Protein AF-A0A9E0RRV7-F1 (afdb_monomer_lite)

pLDDT: mean 78.42, std 11.98, range [40.38, 92.12]

Structure (mmCIF, N/CA/C/O backbone):
data_AF-A0A9E0RRV7-F1
#
_entry.id   AF-A0A9E0RRV7-F1
#
loop_
_atom_site.group_PDB
_atom_site.id
_atom_site.type_symbol
_atom_site.label_atom_id
_atom_site.label_alt_id
_atom_site.label_comp_id
_atom_site.label_asym_id
_atom_site.label_entity_id
_atom_site.label_seq_id
_atom_site.pdbx_PDB_ins_code
_atom_site.Cartn_x
_atom_site.Cartn_y
_atom_site.Cartn_z
_atom_site.occupancy
_atom_site.B_iso_or_equiv
_atom_site.auth_seq_id
_atom_site.auth_comp_id
_atom_site.auth_asym_id
_atom_site.auth_atom_id
_atom_site.pdbx_PDB_model_num
ATOM 1 N N . MET A 1 1 ? -12.647 0.733 -2.934 1.00 61.50 1 MET A N 1
ATOM 2 C CA . MET A 1 1 ? -12.612 2.062 -3.589 1.00 61.50 1 MET A CA 1
ATOM 3 C C . MET A 1 1 ? -11.299 2.184 -4.360 1.00 61.50 1 MET A C 1
ATOM 5 O O . MET A 1 1 ? -10.308 1.668 -3.864 1.00 61.50 1 MET A O 1
ATOM 9 N N . TYR A 1 2 ? -11.279 2.798 -5.549 1.00 69.06 2 TYR A N 1
ATOM 10 C CA . TYR A 1 2 ? -10.052 3.071 -6.321 1.00 69.06 2 TYR A CA 1
ATOM 11 C C . TYR A 1 2 ? -9.889 4.586 -6.485 1.00 69.06 2 TYR A C 1
ATOM 13 O O . TYR A 1 2 ? -10.856 5.247 -6.851 1.00 69.06 2 TYR A O 1
ATOM 21 N N . LEU A 1 3 ? -8.700 5.122 -6.190 1.00 58.75 3 LEU A N 1
ATOM 22 C CA . LEU A 1 3 ? -8.463 6.570 -6.068 1.00 58.75 3 LEU A CA 1
ATOM 23 C C . LEU A 1 3 ? -7.622 7.187 -7.201 1.00 58.75 3 LEU A C 1
ATOM 25 O O . LEU A 1 3 ? -7.345 8.379 -7.152 1.00 58.75 3 LEU A O 1
ATOM 29 N N . GLY A 1 4 ? -7.243 6.433 -8.237 1.00 58.72 4 GLY A N 1
ATOM 30 C CA . GLY A 1 4 ? -6.397 6.950 -9.325 1.00 58.72 4 GLY A CA 1
ATOM 31 C C . GLY A 1 4 ? -4.914 7.092 -8.950 1.00 58.72 4 GLY A C 1
ATOM 32 O O . GLY A 1 4 ? -4.503 6.666 -7.872 1.00 58.72 4 GLY A O 1
ATOM 33 N N . VAL A 1 5 ? -4.115 7.636 -9.874 1.00 58.06 5 VAL A N 1
ATOM 34 C CA . VAL A 1 5 ? -2.642 7.733 -9.799 1.00 58.06 5 VAL A CA 1
ATOM 35 C C . VAL A 1 5 ? -2.202 9.199 -9.635 1.00 58.06 5 VAL A C 1
ATOM 37 O O . VAL A 1 5 ? -2.854 10.093 -10.169 1.00 58.06 5 VAL A O 1
ATOM 40 N N . ASP A 1 6 ? -1.091 9.418 -8.924 1.00 60.94 6 ASP A N 1
ATOM 41 C CA . ASP A 1 6 ? -0.307 10.661 -8.764 1.00 60.94 6 ASP A CA 1
ATOM 42 C C . ASP A 1 6 ? -0.977 11.903 -8.130 1.00 60.94 6 ASP A C 1
ATOM 44 O O . ASP A 1 6 ? -0.431 12.451 -7.171 1.00 60.94 6 ASP A O 1
ATOM 48 N N . GLU A 1 7 ? -2.155 12.354 -8.570 1.00 51.19 7 GLU A N 1
ATOM 49 C CA . GLU A 1 7 ? -2.776 13.594 -8.048 1.00 51.19 7 GLU A CA 1
ATOM 50 C C . GLU A 1 7 ? -3.584 13.379 -6.752 1.00 51.19 7 GLU A C 1
ATOM 52 O O . GLU A 1 7 ? -3.857 14.311 -5.993 1.00 51.19 7 GLU A O 1
ATOM 57 N N . SER A 1 8 ? -3.927 12.128 -6.442 1.00 59.41 8 SER A N 1
ATOM 58 C CA . SER A 1 8 ? -4.768 11.744 -5.301 1.00 59.41 8 SER A CA 1
ATOM 59 C C . SER A 1 8 ? -4.019 11.637 -3.971 1.00 59.41 8 SER A C 1
ATOM 61 O O . SER A 1 8 ? -4.662 11.587 -2.923 1.00 59.41 8 SER A O 1
ATOM 63 N N . ALA A 1 9 ? -2.681 11.636 -3.972 1.00 62.78 9 ALA A N 1
ATOM 64 C CA . ALA A 1 9 ? -1.889 11.525 -2.743 1.00 62.78 9 ALA A CA 1
ATOM 65 C C . ALA A 1 9 ? -2.105 12.716 -1.791 1.00 62.78 9 ALA A C 1
ATOM 67 O O . ALA A 1 9 ? -2.110 12.534 -0.575 1.00 62.78 9 ALA A O 1
ATOM 68 N N . LEU A 1 10 ? -2.349 13.916 -2.337 1.00 67.94 10 LEU A N 1
ATOM 69 C CA . LEU A 1 10 ? 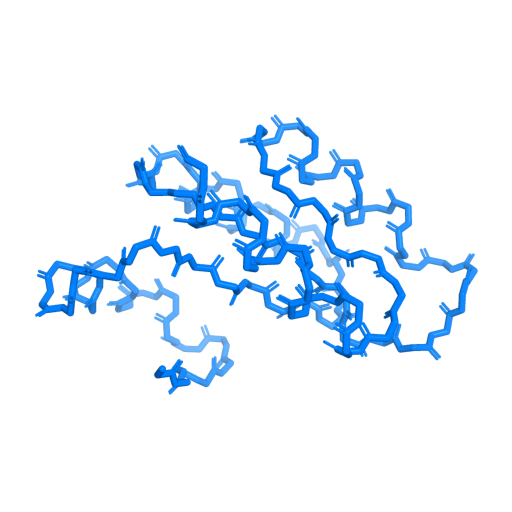-2.676 15.116 -1.554 1.00 67.94 10 LEU A CA 1
ATOM 70 C C . LEU A 1 10 ? -4.031 15.001 -0.841 1.00 67.94 10 LEU A C 1
ATOM 72 O O . LEU A 1 10 ? -4.206 15.549 0.244 1.00 67.94 10 L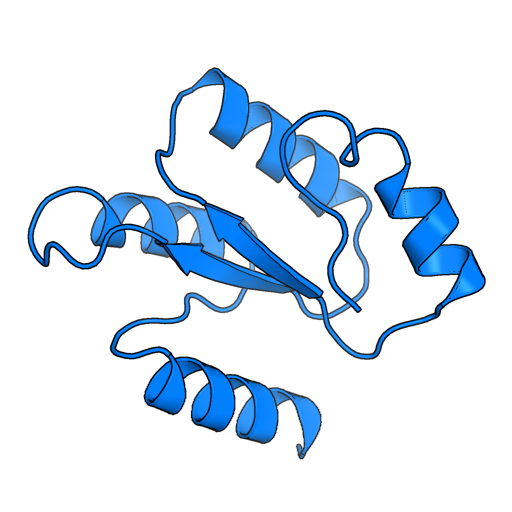EU A O 1
ATOM 76 N N . TYR A 1 11 ? -4.980 14.276 -1.435 1.00 77.19 11 TYR A N 1
ATO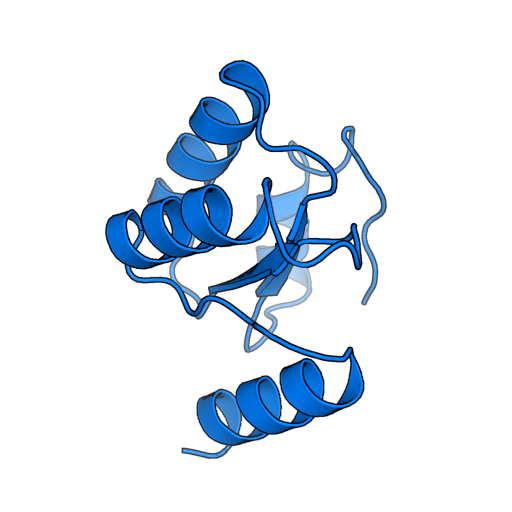M 77 C CA . TYR A 1 11 ? -6.341 14.117 -0.915 1.00 77.19 11 TYR A CA 1
ATOM 78 C C . TYR A 1 11 ? -6.530 12.836 -0.106 1.00 77.19 11 TYR A C 1
ATOM 80 O O . TYR A 1 11 ? -7.555 12.677 0.556 1.00 77.19 11 TYR A O 1
ATOM 88 N N . LEU A 1 12 ? -5.550 11.931 -0.136 1.00 80.94 12 LEU A N 1
ATOM 89 C CA . LEU A 1 12 ? -5.627 10.640 0.530 1.00 80.94 12 LEU A CA 1
ATOM 90 C C . LEU A 1 12 ? -5.992 10.762 2.023 1.00 80.94 12 LEU A C 1
ATOM 92 O O . LEU A 1 12 ? -6.891 10.033 2.428 1.00 80.94 12 LEU A O 1
ATOM 96 N N . PRO A 1 13 ? -5.436 11.694 2.828 1.00 81.69 13 PRO A N 1
ATOM 97 C CA . PRO A 1 13 ? -5.854 11.844 4.225 1.00 81.69 13 PRO A CA 1
ATOM 98 C C . PRO A 1 13 ? -7.350 12.150 4.387 1.00 81.69 13 PRO A C 1
ATOM 100 O O . PRO A 1 13 ? -8.025 11.495 5.175 1.00 81.69 13 PRO A O 1
ATOM 103 N N . ALA A 1 14 ? -7.888 13.079 3.589 1.00 83.94 14 ALA A N 1
ATOM 104 C CA . ALA A 1 14 ? -9.302 13.454 3.642 1.00 83.94 14 ALA A CA 1
ATOM 105 C C . ALA A 1 14 ? -10.220 12.303 3.197 1.00 83.94 14 ALA A C 1
ATOM 107 O O . ALA A 1 14 ? -11.297 12.095 3.753 1.00 83.94 14 ALA A O 1
ATOM 108 N N . VAL A 1 15 ? -9.782 11.518 2.207 1.00 84.00 15 VAL A N 1
ATOM 109 C CA . VAL A 1 15 ? -10.514 10.324 1.770 1.00 84.00 15 VAL A CA 1
ATOM 110 C C . VAL A 1 15 ? -10.511 9.250 2.855 1.00 84.00 15 VAL A C 1
ATOM 112 O O . VAL A 1 15 ? -11.553 8.653 3.118 1.00 84.00 15 VAL A O 1
ATOM 115 N N . LEU A 1 16 ? -9.367 9.003 3.496 1.00 86.62 16 LEU A N 1
ATOM 116 C CA . LEU A 1 16 ? -9.264 8.027 4.581 1.00 86.62 16 LEU A CA 1
ATOM 117 C C . LEU A 1 16 ? -10.129 8.425 5.781 1.00 86.62 16 LEU A C 1
ATOM 119 O O . LEU A 1 16 ? -10.773 7.558 6.362 1.00 86.62 16 LEU A O 1
ATOM 123 N N . GLU A 1 17 ? -10.210 9.718 6.101 1.00 86.81 17 GLU A N 1
ATOM 124 C CA . GLU A 1 17 ? -11.085 10.237 7.157 1.00 86.81 17 GLU A CA 1
ATOM 125 C C . GLU A 1 17 ? -12.574 10.032 6.836 1.00 86.81 17 GLU A C 1
ATOM 127 O O . GLU A 1 17 ? -13.342 9.605 7.699 1.00 86.81 17 GLU A O 1
ATOM 132 N N . GLY A 1 18 ? -12.983 10.297 5.590 1.00 88.31 18 GLY A N 1
ATOM 133 C CA . GLY A 1 18 ? -14.382 10.177 5.172 1.00 88.31 18 GLY A CA 1
ATOM 134 C C . GLY A 1 18 ? -14.854 8.738 4.946 1.00 88.31 18 GLY A C 1
ATOM 135 O O . GLY A 1 18 ? -16.027 8.439 5.157 1.00 88.31 18 GLY A O 1
ATOM 136 N N . VAL A 1 19 ? -13.963 7.849 4.499 1.00 89.75 19 VAL A N 1
ATOM 137 C CA . VAL A 1 19 ? -14.303 6.457 4.150 1.00 89.75 19 VAL A CA 1
ATOM 138 C C . VAL A 1 19 ? -14.017 5.491 5.294 1.00 89.75 19 VAL A C 1
ATOM 140 O O . VAL A 1 19 ? -14.722 4.495 5.416 1.00 89.75 19 VAL A O 1
ATOM 143 N N . GLN A 1 20 ? -12.998 5.777 6.110 1.00 88.56 20 GLN A N 1
ATOM 144 C CA . GLN A 1 20 ? -12.526 4.931 7.211 1.00 88.56 20 GLN A CA 1
ATOM 145 C C . GLN A 1 20 ? -12.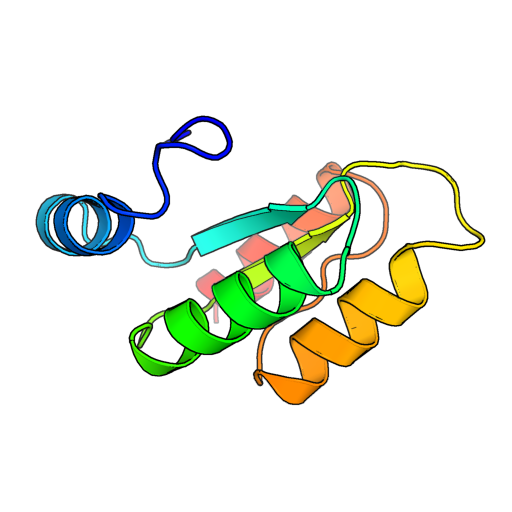288 3.469 6.789 1.00 88.56 20 GLN A C 1
ATOM 147 O O . GLN A 1 20 ? -12.923 2.561 7.321 1.00 88.56 20 GLN A O 1
ATOM 152 N N . PRO A 1 21 ? -11.415 3.210 5.797 1.00 88.50 21 PRO A N 1
ATOM 153 C CA . PRO A 1 21 ? -11.169 1.847 5.346 1.00 88.50 21 PRO A CA 1
ATOM 154 C C . PRO A 1 21 ? -10.358 1.043 6.372 1.00 88.50 21 PRO A C 1
ATOM 156 O O . PRO A 1 21 ? -9.438 1.572 6.995 1.00 88.50 21 PRO A O 1
ATOM 159 N N . ASP A 1 22 ? -10.622 -0.263 6.448 1.00 88.56 22 ASP A N 1
ATOM 160 C CA . ASP A 1 22 ? -9.883 -1.187 7.326 1.00 88.56 22 ASP A CA 1
ATOM 161 C C . ASP A 1 22 ? -8.427 -1.414 6.881 1.00 88.56 22 ASP A C 1
ATOM 163 O O . ASP A 1 22 ? -7.569 -1.766 7.685 1.00 88.56 22 ASP A O 1
ATOM 167 N N . ALA A 1 23 ? -8.135 -1.229 5.590 1.00 88.31 23 ALA A N 1
ATOM 168 C CA . ALA A 1 23 ? -6.787 -1.296 5.036 1.00 88.31 23 ALA A CA 1
ATOM 169 C C . ALA A 1 23 ? -6.653 -0.475 3.752 1.00 88.31 23 ALA A C 1
ATOM 171 O O . ALA A 1 23 ? -7.632 -0.184 3.056 1.00 88.31 23 ALA A O 1
ATOM 172 N N . LEU A 1 24 ? -5.407 -0.157 3.403 1.00 89.19 24 LEU A N 1
ATOM 173 C CA . LEU A 1 24 ? -5.050 0.527 2.166 1.00 89.19 24 LEU A CA 1
ATOM 174 C C . LEU A 1 24 ? -4.136 -0.353 1.316 1.00 89.19 24 LEU A C 1
ATOM 176 O O . LEU A 1 24 ? -3.084 -0.792 1.769 1.00 89.19 24 LEU A O 1
ATOM 180 N N . LEU A 1 25 ? -4.512 -0.553 0.054 1.00 87.94 25 LEU A N 1
ATOM 181 C CA . LEU A 1 25 ? -3.652 -1.170 -0.951 1.00 87.94 25 LEU A CA 1
ATOM 182 C C . LEU A 1 25 ? -3.024 -0.081 -1.823 1.00 87.94 25 LEU A C 1
ATOM 184 O O . LEU A 1 25 ? -3.717 0.574 -2.602 1.00 87.94 25 LEU A O 1
ATOM 188 N N . LEU A 1 26 ? -1.707 0.067 -1.733 1.00 86.25 26 LEU A N 1
ATOM 189 C CA . LEU A 1 26 ? -0.918 0.948 -2.585 1.00 86.25 26 LEU A CA 1
ATOM 190 C C . LEU A 1 26 ? -0.255 0.131 -3.690 1.00 86.25 26 LEU A C 1
ATOM 192 O O . LEU A 1 26 ? 0.503 -0.802 -3.431 1.00 86.25 26 LEU A O 1
ATOM 196 N N . SER A 1 27 ? -0.555 0.485 -4.936 1.00 83.19 27 SER A N 1
ATOM 197 C CA . SER A 1 27 ? 0.049 -0.134 -6.113 1.00 83.19 27 SER A CA 1
ATOM 198 C C . SER A 1 27 ? 1.074 0.817 -6.718 1.00 83.19 27 SER A C 1
ATOM 200 O O . SER A 1 27 ? 0.726 1.924 -7.114 1.00 83.19 27 SER A O 1
ATOM 202 N N . VAL A 1 28 ? 2.330 0.384 -6.776 1.00 79.19 28 VAL A N 1
ATOM 203 C CA . VAL A 1 28 ? 3.455 1.177 -7.279 1.00 79.19 28 VAL A CA 1
ATOM 204 C C . VAL A 1 28 ? 3.972 0.531 -8.554 1.00 79.19 28 VAL A C 1
ATOM 206 O O . VAL A 1 28 ? 4.351 -0.638 -8.550 1.00 79.19 28 VAL A O 1
ATOM 209 N N . ASP A 1 29 ? 3.971 1.275 -9.655 1.00 76.44 29 ASP A N 1
ATOM 210 C CA . ASP A 1 29 ? 4.491 0.776 -10.930 1.00 76.44 29 ASP A CA 1
ATOM 211 C C . ASP A 1 29 ? 6.023 0.793 -10.959 1.00 76.44 29 ASP A C 1
ATOM 213 O O . ASP A 1 29 ? 6.665 -0.227 -11.203 1.00 76.44 29 ASP A O 1
ATOM 217 N N . GLN A 1 30 ? 6.618 1.929 -10.585 1.00 71.38 30 GLN A N 1
ATOM 218 C CA . GLN A 1 30 ? 8.063 2.081 -10.443 1.00 71.38 30 GLN A CA 1
ATOM 219 C C . GLN A 1 30 ? 8.415 2.855 -9.173 1.00 71.38 30 GLN A C 1
ATOM 221 O O . GLN A 1 30 ? 7.830 3.900 -8.871 1.00 71.38 30 GLN A O 1
ATOM 226 N N . LEU A 1 31 ? 9.412 2.355 -8.439 1.00 75.38 31 LEU A N 1
ATOM 227 C CA . LEU A 1 31 ? 9.934 3.018 -7.250 1.00 75.38 31 LEU A CA 1
ATOM 228 C C . LEU A 1 31 ? 11.102 3.939 -7.626 1.00 75.38 31 LEU A C 1
ATOM 230 O O . LEU A 1 31 ? 12.266 3.548 -7.572 1.00 75.38 31 LEU A O 1
ATOM 234 N N . SER A 1 32 ? 10.778 5.168 -8.027 1.00 78.69 32 SER A N 1
ATOM 235 C CA . SER A 1 32 ? 11.760 6.252 -8.140 1.00 78.69 32 SER A CA 1
ATOM 236 C C . SER A 1 32 ? 12.120 6.804 -6.752 1.00 78.69 32 SER A C 1
ATOM 238 O O . SER A 1 32 ? 11.398 6.587 -5.777 1.00 78.69 32 SER A O 1
ATOM 240 N N . SER A 1 33 ? 13.214 7.563 -6.648 1.00 75.75 33 SER A N 1
ATOM 241 C CA . SER A 1 33 ? 13.580 8.253 -5.401 1.00 75.75 33 SER A CA 1
ATOM 242 C C . SER A 1 33 ? 12.515 9.261 -4.948 1.00 75.75 33 SER A C 1
ATOM 244 O O . SER A 1 33 ? 12.252 9.368 -3.752 1.00 75.75 33 SER A O 1
ATOM 246 N N . ALA A 1 34 ? 11.867 9.954 -5.893 1.00 75.00 34 ALA A N 1
ATOM 247 C CA . ALA A 1 34 ? 10.776 10.885 -5.608 1.00 75.00 34 ALA A CA 1
ATOM 248 C C . ALA A 1 34 ? 9.550 10.159 -5.025 1.00 75.00 34 ALA A C 1
ATOM 250 O O . ALA A 1 34 ? 9.045 10.548 -3.972 1.00 75.00 34 ALA A O 1
ATOM 251 N N . ASN A 1 35 ? 9.134 9.051 -5.649 1.00 75.50 35 ASN A N 1
ATOM 252 C CA . ASN A 1 35 ? 7.982 8.268 -5.196 1.00 75.50 35 ASN A CA 1
ATOM 253 C C . ASN A 1 35 ? 8.262 7.600 -3.844 1.00 75.50 35 ASN A C 1
ATOM 255 O O . ASN A 1 35 ? 7.398 7.584 -2.973 1.00 75.50 35 ASN A O 1
ATOM 259 N N . ALA A 1 36 ? 9.481 7.095 -3.628 1.00 78.75 36 ALA A N 1
ATOM 260 C CA . ALA A 1 36 ? 9.879 6.518 -2.346 1.00 78.75 36 ALA A CA 1
ATOM 261 C C . ALA A 1 36 ? 9.792 7.540 -1.201 1.00 78.75 36 ALA A C 1
ATOM 263 O O . ALA A 1 36 ? 9.241 7.224 -0.148 1.00 78.75 36 ALA A O 1
ATOM 264 N N . ALA A 1 37 ? 10.279 8.768 -1.413 1.00 81.50 37 ALA A N 1
ATOM 265 C CA . ALA A 1 37 ? 10.192 9.836 -0.416 1.00 81.50 37 ALA A CA 1
ATOM 266 C C . ALA A 1 37 ? 8.734 10.223 -0.112 1.00 81.50 37 ALA A C 1
ATOM 268 O O . ALA A 1 37 ? 8.365 10.398 1.050 1.00 81.50 37 ALA A O 1
ATOM 269 N N . GLN A 1 38 ? 7.883 10.297 -1.139 1.00 79.25 38 GLN A N 1
ATOM 270 C CA . GLN A 1 38 ? 6.458 10.583 -0.965 1.00 79.25 38 GLN A CA 1
ATOM 271 C C . GLN A 1 38 ? 5.738 9.470 -0.187 1.00 79.25 38 GLN A C 1
ATOM 273 O O . GLN A 1 38 ? 4.980 9.762 0.736 1.00 79.25 38 GLN A O 1
ATOM 278 N N . VAL A 1 39 ? 6.018 8.201 -0.502 1.00 81.25 39 VAL A N 1
ATOM 279 C CA . VAL A 1 39 ? 5.461 7.041 0.213 1.00 81.25 39 VAL A CA 1
ATOM 280 C C . VAL A 1 39 ? 5.910 7.025 1.676 1.00 81.25 39 VAL A C 1
ATOM 282 O O . VAL A 1 39 ? 5.090 6.786 2.558 1.00 81.25 39 VAL A O 1
ATOM 285 N N . GLN A 1 40 ? 7.178 7.340 1.958 1.00 83.88 40 GLN A N 1
ATOM 286 C CA . GLN A 1 40 ? 7.685 7.451 3.331 1.00 83.88 40 GLN A CA 1
ATOM 287 C C . GLN A 1 40 ? 7.011 8.587 4.108 1.00 83.88 40 GLN A C 1
ATOM 289 O O . GLN A 1 40 ? 6.623 8.396 5.260 1.00 83.88 40 GLN A O 1
ATOM 294 N N . SER A 1 41 ? 6.831 9.755 3.483 1.00 83.31 41 SER A N 1
ATOM 295 C CA . SER A 1 41 ? 6.132 10.881 4.113 1.00 83.31 41 SER A CA 1
ATOM 296 C C . SER A 1 41 ? 4.671 10.550 4.411 1.00 83.31 41 SER A C 1
ATOM 298 O O . SER A 1 41 ? 4.158 10.949 5.453 1.00 83.31 41 SER A O 1
ATOM 300 N N . LEU A 1 42 ? 4.004 9.833 3.505 1.00 82.25 42 LEU A N 1
ATOM 301 C CA . LEU A 1 42 ? 2.639 9.366 3.710 1.00 82.25 42 LEU A CA 1
ATOM 302 C C . LEU A 1 42 ? 2.579 8.336 4.842 1.00 82.25 42 LEU A C 1
ATOM 304 O O . LEU A 1 42 ? 1.686 8.390 5.676 1.00 82.25 42 LEU A O 1
ATOM 308 N N . ALA A 1 43 ? 3.543 7.420 4.916 1.00 84.81 43 ALA A N 1
ATOM 309 C CA . ALA A 1 43 ? 3.550 6.381 5.936 1.00 84.81 43 ALA A CA 1
ATOM 310 C C . ALA A 1 43 ? 3.567 6.917 7.365 1.00 84.81 43 ALA A C 1
ATOM 312 O 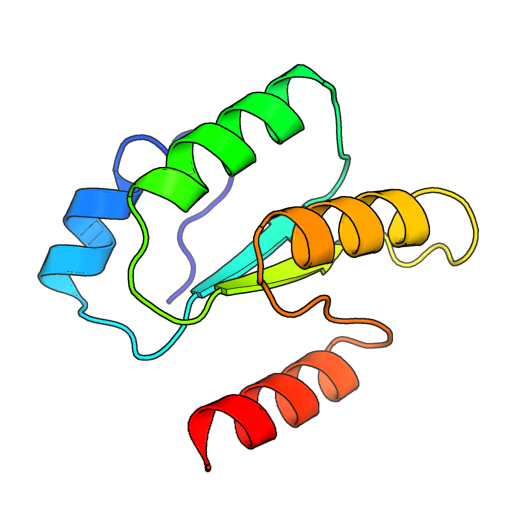O . ALA A 1 43 ? 2.941 6.328 8.240 1.00 84.81 43 ALA A O 1
ATOM 313 N N . ALA A 1 44 ? 4.216 8.060 7.587 1.00 82.31 44 ALA A N 1
ATOM 314 C CA . ALA A 1 44 ? 4.246 8.709 8.891 1.00 82.31 44 ALA A CA 1
ATOM 315 C C . ALA A 1 44 ? 2.866 9.201 9.373 1.00 82.31 44 ALA A C 1
ATOM 317 O O . ALA A 1 44 ? 2.692 9.402 10.574 1.00 82.31 44 ALA A O 1
ATOM 318 N N . SER A 1 45 ? 1.898 9.407 8.472 1.00 82.00 45 SER A N 1
ATOM 319 C CA . SER A 1 45 ? 0.546 9.869 8.815 1.00 82.00 45 SER A CA 1
ATOM 320 C C . SER A 1 45 ? -0.519 8.770 8.786 1.00 82.00 45 SER A C 1
ATOM 322 O O . SER A 1 45 ? -1.662 9.028 9.162 1.00 82.00 45 SER A O 1
ATOM 324 N N . LEU A 1 46 ? -0.170 7.548 8.369 1.00 85.12 46 LEU A N 1
ATOM 325 C CA . LEU A 1 46 ? -1.105 6.428 8.280 1.00 85.12 46 LEU A CA 1
ATOM 326 C C . LEU A 1 46 ? -1.070 5.573 9.549 1.00 85.12 46 LEU A C 1
ATOM 328 O O . LEU A 1 46 ? -0.022 5.085 9.959 1.00 85.12 46 LEU A O 1
ATOM 332 N N . THR A 1 47 ? -2.240 5.355 10.147 1.00 84.94 47 THR A N 1
ATOM 333 C CA . THR A 1 47 ? -2.421 4.494 11.332 1.00 84.94 47 THR A CA 1
ATOM 334 C C . THR A 1 47 ? -3.056 3.143 11.008 1.00 84.94 47 THR A C 1
ATOM 336 O O . THR A 1 47 ? -3.084 2.255 11.857 1.00 84.94 47 THR A O 1
ATOM 339 N N . LEU A 1 48 ? -3.569 2.984 9.789 1.00 87.56 48 LEU A N 1
ATOM 340 C CA . LEU A 1 48 ? -4.238 1.776 9.314 1.00 87.56 48 LEU A CA 1
ATOM 341 C C . LEU A 1 48 ? -3.254 0.823 8.606 1.00 87.56 48 LEU A C 1
ATOM 343 O O . LEU A 1 48 ? -2.242 1.284 8.070 1.00 87.56 48 LEU A O 1
ATOM 347 N N . PRO A 1 49 ? -3.545 -0.489 8.551 1.00 88.19 49 PRO A N 1
ATOM 348 C CA . PRO A 1 49 ? -2.734 -1.460 7.823 1.00 88.19 49 PRO A CA 1
ATOM 349 C C . PRO A 1 49 ? -2.569 -1.100 6.343 1.00 88.19 49 PRO A C 1
ATOM 351 O O . PRO A 1 49 ? -3.540 -1.022 5.586 1.00 88.19 49 PRO A O 1
ATOM 354 N N . VAL A 1 50 ? -1.321 -0.928 5.908 1.00 89.81 50 VAL A N 1
ATOM 355 C CA . VAL A 1 50 ? -0.999 -0.660 4.504 1.00 89.81 50 VAL A CA 1
ATOM 356 C C . VAL A 1 50 ? -0.355 -1.883 3.872 1.00 89.81 50 VAL A C 1
ATOM 358 O O . VAL A 1 50 ? 0.569 -2.495 4.416 1.00 89.81 50 VAL A O 1
ATOM 361 N N . MET A 1 51 ? -0.841 -2.221 2.686 1.00 90.00 51 MET A N 1
ATOM 362 C CA . MET A 1 51 ? -0.270 -3.238 1.826 1.00 90.00 51 MET A CA 1
ATOM 363 C C . MET A 1 51 ? 0.310 -2.587 0.575 1.00 90.00 51 MET A C 1
ATOM 365 O O . MET A 1 51 ? -0.360 -1.806 -0.100 1.00 90.00 51 MET A O 1
ATOM 369 N N . LEU A 1 52 ? 1.553 -2.922 0.249 1.00 87.88 52 LEU A N 1
ATOM 370 C CA . LEU A 1 52 ? 2.281 -2.379 -0.888 1.00 87.88 52 LEU A CA 1
ATOM 371 C C . LEU A 1 52 ? 2.457 -3.459 -1.954 1.00 87.88 52 LEU A C 1
ATOM 373 O O . LEU A 1 52 ? 2.941 -4.552 -1.662 1.00 87.88 52 LEU A O 1
ATOM 377 N N . ARG A 1 53 ? 2.082 -3.158 -3.196 1.00 85.00 53 ARG A N 1
ATOM 378 C CA . ARG A 1 53 ? 2.172 -4.083 -4.331 1.00 85.00 53 ARG A CA 1
ATOM 379 C C . ARG A 1 53 ? 2.880 -3.425 -5.511 1.00 85.00 53 ARG A C 1
ATOM 381 O O . ARG A 1 53 ? 2.592 -2.279 -5.841 1.00 85.00 53 ARG A O 1
ATOM 388 N N . ALA A 1 54 ? 3.741 -4.172 -6.198 1.00 78.75 54 ALA A N 1
ATOM 389 C CA . ALA A 1 54 ? 4.277 -3.758 -7.493 1.00 78.75 54 ALA A CA 1
ATOM 390 C C . ALA A 1 54 ? 3.247 -3.999 -8.620 1.00 78.75 54 ALA A C 1
ATOM 392 O O . ALA A 1 54 ? 2.648 -5.076 -8.685 1.00 78.75 54 ALA A O 1
ATOM 393 N N . VAL A 1 55 ? 3.024 -3.021 -9.506 1.00 74.06 55 VAL A N 1
ATOM 394 C CA . VAL A 1 55 ? 2.104 -3.171 -10.659 1.00 74.06 55 VAL A CA 1
ATOM 395 C C . VAL A 1 55 ? 2.738 -4.015 -11.766 1.00 74.06 55 VAL A C 1
ATOM 397 O O . VAL A 1 55 ? 2.049 -4.836 -12.373 1.00 74.06 55 VAL A O 1
ATOM 400 N N . ALA A 1 56 ? 4.047 -3.872 -11.986 1.00 59.75 56 ALA A N 1
ATOM 401 C CA . ALA A 1 56 ? 4.766 -4.603 -13.019 1.00 59.75 56 ALA A CA 1
ATOM 402 C C . ALA A 1 56 ? 4.986 -6.077 -12.633 1.00 59.75 56 ALA A C 1
ATOM 404 O O . ALA A 1 56 ? 5.803 -6.416 -11.774 1.00 59.75 56 ALA A O 1
ATOM 405 N N . ALA A 1 57 ? 4.274 -6.965 -13.325 1.00 47.12 57 ALA A N 1
ATOM 406 C CA . ALA A 1 57 ? 4.515 -8.400 -13.337 1.00 47.12 57 ALA A CA 1
ATOM 407 C C . ALA A 1 57 ? 5.743 -8.738 -14.207 1.00 47.12 57 ALA A C 1
ATOM 409 O O . ALA A 1 57 ? 5.612 -9.369 -15.248 1.00 47.12 57 ALA A O 1
ATOM 410 N N . GLU A 1 58 ? 6.942 -8.329 -13.787 1.00 40.38 58 GLU A N 1
ATOM 411 C CA . GLU A 1 58 ? 8.194 -8.908 -14.288 1.00 40.38 58 GLU A CA 1
ATOM 412 C C . GLU A 1 58 ? 9.118 -9.262 -13.104 1.00 40.38 58 GLU A C 1
ATOM 414 O O . GLU A 1 58 ? 9.514 -8.383 -12.333 1.00 40.38 58 GLU A O 1
ATOM 419 N N . PRO A 1 59 ? 9.469 -10.549 -12.914 1.00 46.47 59 PRO A N 1
ATOM 420 C CA . PRO A 1 59 ? 9.892 -11.074 -11.614 1.00 46.47 59 PRO A CA 1
ATOM 421 C C . PRO A 1 59 ? 11.310 -10.707 -11.137 1.00 46.47 59 PRO A C 1
ATOM 423 O O . PRO A 1 59 ? 11.759 -11.293 -10.160 1.00 46.47 59 PRO A O 1
ATOM 426 N N . LEU A 1 60 ? 12.061 -9.788 -11.764 1.00 51.28 60 LEU A N 1
ATOM 427 C CA . LEU A 1 60 ? 13.516 -9.724 -11.511 1.00 51.28 60 LEU A CA 1
ATOM 428 C C . LEU A 1 60 ? 14.147 -8.357 -11.194 1.00 51.28 60 LEU A C 1
ATOM 430 O O . LEU A 1 60 ? 15.346 -8.339 -10.924 1.00 51.28 60 LEU A O 1
ATOM 434 N N . ARG A 1 61 ? 13.426 -7.219 -11.165 1.00 51.81 61 ARG A N 1
ATOM 435 C CA . ARG A 1 61 ? 14.078 -5.916 -10.839 1.00 51.81 61 ARG A CA 1
ATOM 436 C C . ARG A 1 61 ? 13.332 -4.964 -9.893 1.00 51.81 61 ARG A C 1
ATOM 438 O O . ARG A 1 61 ? 14.001 -4.238 -9.168 1.00 51.81 61 ARG A O 1
ATOM 445 N N . GLY A 1 62 ? 11.995 -4.967 -9.850 1.00 55.00 62 GLY A N 1
ATOM 446 C CA . GLY A 1 62 ? 11.219 -4.030 -9.011 1.00 55.00 62 GLY A CA 1
ATOM 447 C C . GLY A 1 62 ? 10.730 -4.586 -7.665 1.00 55.00 62 GLY A C 1
ATOM 448 O O . GLY A 1 62 ? 10.599 -3.839 -6.698 1.00 55.00 62 GLY A O 1
ATOM 449 N N . GLY A 1 63 ? 10.494 -5.901 -7.577 1.00 65.06 63 GLY A N 1
ATOM 450 C CA . GLY A 1 63 ? 9.883 -6.530 -6.397 1.00 65.06 63 GLY A CA 1
ATOM 451 C C . GLY A 1 63 ? 10.730 -6.442 -5.123 1.00 65.06 63 GLY A C 1
ATOM 452 O O . GLY A 1 63 ? 10.188 -6.227 -4.045 1.00 65.06 63 GLY A O 1
ATOM 453 N N . SER A 1 64 ? 12.060 -6.522 -5.236 1.00 75.38 64 SER A N 1
ATOM 454 C CA . SER A 1 64 ? 12.960 -6.455 -4.074 1.00 75.38 64 SER A CA 1
ATOM 455 C C . SER A 1 64 ? 12.999 -5.071 -3.420 1.00 75.38 64 SER A C 1
ATOM 457 O O . SER A 1 64 ? 13.100 -4.972 -2.199 1.00 75.38 64 SER A O 1
ATOM 459 N N . ALA A 1 65 ? 12.894 -3.999 -4.211 1.00 79.81 65 ALA A N 1
ATOM 460 C CA . ALA A 1 65 ? 12.888 -2.630 -3.703 1.00 79.81 65 ALA A CA 1
ATOM 461 C C . ALA A 1 65 ? 11.563 -2.293 -3.001 1.00 79.81 65 ALA A C 1
ATOM 463 O O . ALA A 1 65 ? 11.563 -1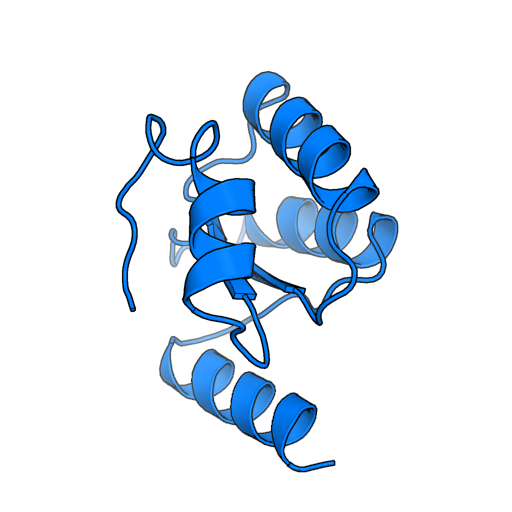.651 -1.952 1.00 79.81 65 ALA A O 1
ATOM 464 N N . ILE A 1 66 ? 10.443 -2.775 -3.548 1.00 81.94 66 ILE A N 1
ATOM 465 C CA . ILE A 1 66 ? 9.116 -2.642 -2.938 1.00 81.94 66 ILE A CA 1
ATOM 466 C C . ILE A 1 66 ? 9.028 -3.434 -1.629 1.00 81.94 66 ILE A C 1
ATOM 468 O O . ILE A 1 66 ? 8.559 -2.892 -0.631 1.00 81.94 66 ILE A O 1
ATOM 472 N N . ASP A 1 67 ? 9.552 -4.661 -1.592 1.00 85.06 67 ASP A N 1
ATOM 473 C CA . ASP A 1 67 ? 9.633 -5.452 -0.358 1.00 85.06 67 ASP A CA 1
ATOM 474 C C . ASP A 1 67 ? 10.468 -4.761 0.718 1.00 85.06 67 ASP A C 1
ATOM 476 O O . ASP A 1 67 ? 10.075 -4.719 1.885 1.00 85.06 67 ASP A O 1
ATOM 480 N N . ALA A 1 68 ? 11.629 -4.223 0.333 1.00 87.25 68 ALA A N 1
ATOM 481 C CA . ALA A 1 68 ? 12.503 -3.505 1.249 1.00 87.25 68 ALA A CA 1
ATOM 482 C C . ALA A 1 68 ? 11.808 -2.261 1.819 1.00 87.25 68 ALA A C 1
ATOM 484 O O . ALA A 1 68 ? 11.843 -2.050 3.031 1.00 87.25 68 ALA A O 1
ATOM 485 N N . LEU A 1 69 ? 11.125 -1.486 0.970 1.00 86.81 69 LEU A N 1
ATOM 486 C CA . LEU A 1 69 ? 10.373 -0.311 1.399 1.00 86.81 69 LEU A CA 1
ATOM 487 C C . LEU A 1 69 ? 9.208 -0.685 2.321 1.00 86.81 69 LEU A C 1
ATOM 489 O O . LEU A 1 69 ? 9.054 -0.078 3.376 1.00 86.81 69 LEU A O 1
ATOM 493 N N . ALA A 1 70 ? 8.420 -1.702 1.967 1.00 89.56 70 ALA A N 1
ATOM 494 C CA . ALA A 1 70 ? 7.314 -2.164 2.800 1.00 89.56 70 ALA A CA 1
ATOM 495 C C . ALA A 1 70 ? 7.811 -2.604 4.184 1.00 89.56 70 ALA A C 1
ATOM 497 O O . ALA A 1 70 ? 7.290 -2.146 5.195 1.00 89.56 70 ALA A O 1
ATOM 498 N N . ARG A 1 71 ? 8.886 -3.403 4.249 1.00 89.56 71 ARG A N 1
ATOM 499 C CA . ARG A 1 71 ? 9.492 -3.815 5.526 1.00 89.56 71 ARG A CA 1
ATOM 500 C C . ARG A 1 71 ? 10.013 -2.630 6.334 1.00 89.56 71 ARG A C 1
ATOM 502 O O . ARG A 1 71 ? 9.799 -2.596 7.541 1.00 89.56 71 ARG A O 1
ATOM 509 N N . GLN A 1 72 ? 10.671 -1.667 5.686 1.00 90.75 72 GLN A N 1
ATOM 510 C CA . GLN A 1 72 ? 11.162 -0.451 6.343 1.00 90.75 72 GLN A CA 1
ATOM 511 C C . GLN A 1 72 ? 10.019 0.352 6.981 1.00 90.75 72 GLN A C 1
ATOM 513 O O . GLN A 1 72 ? 10.205 0.937 8.044 1.00 90.75 72 GLN A O 1
ATOM 518 N N . LEU A 1 73 ? 8.849 0.369 6.343 1.00 89.69 73 LEU A N 1
ATOM 519 C CA . LEU A 1 73 ? 7.666 1.099 6.801 1.00 89.69 73 LEU A CA 1
ATOM 520 C C . LEU A 1 73 ? 6.765 0.289 7.747 1.00 89.69 73 LEU A C 1
ATOM 522 O O . LEU A 1 73 ? 5.748 0.803 8.202 1.00 89.69 73 LEU A O 1
ATOM 526 N N . GLY A 1 74 ? 7.114 -0.967 8.050 1.00 89.94 74 GLY A N 1
ATOM 527 C CA . GLY A 1 74 ? 6.261 -1.862 8.840 1.00 89.94 74 GLY A CA 1
ATOM 528 C C . GLY A 1 74 ? 4.984 -2.295 8.107 1.00 89.94 74 GLY A C 1
ATOM 529 O O . GLY A 1 74 ? 3.994 -2.645 8.741 1.00 89.94 74 GLY A O 1
ATOM 530 N N . TRP A 1 75 ? 4.990 -2.246 6.777 1.00 92.12 75 TRP A N 1
ATOM 531 C CA . TRP A 1 75 ? 3.866 -2.566 5.900 1.00 92.12 75 TRP A CA 1
ATOM 532 C C . TRP A 1 75 ? 3.958 -3.982 5.327 1.00 92.12 75 TRP A C 1
ATOM 534 O O . TRP A 1 75 ? 5.017 -4.616 5.319 1.00 92.12 75 TRP A O 1
ATOM 544 N N . HIS A 1 76 ? 2.845 -4.468 4.776 1.00 89.94 76 HIS A N 1
ATOM 545 C CA . HIS A 1 76 ? 2.789 -5.774 4.122 1.00 89.94 76 HIS A CA 1
ATOM 546 C C . HIS A 1 76 ? 3.174 -5.663 2.647 1.00 89.94 76 HIS A C 1
ATOM 548 O O . HIS A 1 76 ? 2.487 -5.003 1.872 1.00 89.94 76 HIS A O 1
ATOM 554 N N . ALA A 1 77 ? 4.241 -6.340 2.233 1.00 88.94 77 ALA A N 1
ATOM 555 C CA . ALA A 1 77 ? 4.569 -6.459 0.819 1.00 88.94 77 ALA A CA 1
ATOM 556 C C . ALA A 1 77 ? 3.741 -7.580 0.178 1.00 88.94 77 ALA A C 1
ATOM 558 O O . ALA A 1 77 ? 3.809 -8.728 0.620 1.00 88.94 77 ALA A O 1
ATOM 559 N N . LEU A 1 78 ? 2.964 -7.256 -0.854 1.00 84.94 78 LEU A N 1
ATOM 560 C CA . LEU A 1 78 ? 2.168 -8.232 -1.590 1.00 84.94 78 LEU A CA 1
ATOM 561 C C . LEU A 1 78 ? 2.932 -8.704 -2.822 1.00 84.94 78 LEU A C 1
ATOM 563 O O . LEU A 1 78 ? 3.129 -7.960 -3.786 1.00 84.94 78 LEU A O 1
ATOM 567 N N . GLN A 1 79 ? 3.324 -9.971 -2.774 1.00 77.19 79 GLN A N 1
ATOM 568 C CA . GLN A 1 79 ? 4.002 -10.688 -3.849 1.00 77.19 79 GLN A CA 1
ATOM 569 C C . GLN A 1 79 ? 3.028 -11.584 -4.620 1.00 77.19 79 GLN A C 1
ATOM 571 O O . GLN A 1 79 ? 2.002 -12.010 -4.084 1.00 77.19 79 GLN A O 1
ATOM 576 N N . GLY A 1 80 ? 3.398 -11.917 -5.856 1.00 77.25 80 GLY A N 1
ATOM 577 C CA . GLY A 1 80 ? 2.657 -12.859 -6.693 1.00 77.25 80 GLY A CA 1
ATOM 578 C C . GLY A 1 80 ? 1.544 -12.220 -7.523 1.00 77.25 80 GLY A C 1
ATOM 579 O O . GLY A 1 80 ? 1.580 -11.039 -7.883 1.00 77.25 80 GLY A O 1
ATOM 580 N N . SER A 1 81 ? 0.564 -13.040 -7.893 1.00 79.94 81 SER A N 1
ATOM 581 C CA . SER A 1 81 ? -0.580 -12.612 -8.691 1.00 79.94 81 SER A CA 1
ATOM 582 C C . SER A 1 81 ? -1.509 -11.690 -7.895 1.00 79.94 81 SER A C 1
ATOM 584 O O . SER A 1 81 ? -1.450 -11.593 -6.669 1.00 79.94 81 SER A O 1
ATOM 586 N N . PHE A 1 82 ? -2.433 -11.022 -8.586 1.00 79.81 82 PHE A N 1
ATOM 587 C CA . PHE A 1 82 ? -3.481 -10.259 -7.904 1.00 79.81 82 PHE A CA 1
ATOM 588 C C . PHE A 1 82 ? -4.364 -11.151 -7.009 1.00 79.81 82 PHE A C 1
ATOM 590 O O . PHE A 1 82 ? -4.814 -10.708 -5.956 1.00 79.81 82 PHE A O 1
ATOM 597 N N . ALA A 1 83 ? -4.563 -12.421 -7.377 1.00 82.88 83 ALA A N 1
ATOM 598 C CA . ALA A 1 83 ? -5.292 -13.372 -6.542 1.00 82.88 83 ALA A CA 1
ATOM 599 C C . ALA A 1 83 ? -4.546 -13.664 -5.227 1.00 82.88 83 ALA A C 1
ATOM 601 O O . ALA A 1 83 ? -5.168 -13.676 -4.164 1.00 82.88 83 ALA A O 1
ATOM 602 N N . ASP A 1 84 ? -3.218 -13.810 -5.279 1.00 83.06 84 ASP A N 1
ATOM 603 C CA . ASP A 1 84 ? -2.384 -14.007 -4.085 1.00 83.06 84 ASP A CA 1
ATOM 604 C C . ASP A 1 84 ? -2.424 -12.780 -3.167 1.00 83.06 84 ASP A C 1
ATOM 606 O O . ASP A 1 84 ? -2.508 -12.912 -1.944 1.00 83.06 84 ASP A O 1
ATOM 610 N N . ALA A 1 85 ? -2.421 -11.581 -3.759 1.00 82.56 85 ALA A N 1
ATOM 611 C CA . ALA A 1 85 ? -2.581 -10.325 -3.037 1.00 82.56 85 ALA A CA 1
ATOM 612 C C . ALA A 1 85 ? -3.924 -10.275 -2.286 1.00 82.56 85 ALA A C 1
ATOM 614 O O . ALA A 1 85 ? -3.945 -9.953 -1.101 1.00 82.56 85 ALA A O 1
ATOM 615 N N . LEU A 1 86 ? -5.036 -10.662 -2.925 1.00 84.38 86 LEU A N 1
ATOM 616 C CA . LEU A 1 86 ? -6.351 -10.707 -2.270 1.00 84.38 86 LEU A CA 1
ATOM 617 C C . LEU A 1 86 ? -6.402 -11.709 -1.111 1.00 84.38 86 LEU A C 1
ATOM 619 O O . LEU A 1 86 ? -6.958 -11.398 -0.058 1.00 84.38 86 LEU A O 1
ATOM 623 N N . GLN A 1 87 ? -5.796 -12.889 -1.266 1.00 86.81 87 GLN A N 1
ATOM 624 C CA . GLN A 1 87 ? -5.722 -13.875 -0.182 1.00 86.81 87 GLN A CA 1
ATOM 625 C C . GLN A 1 87 ? -4.909 -13.360 1.012 1.00 86.81 87 GLN A C 1
ATOM 627 O O . GLN A 1 87 ? -5.280 -13.589 2.164 1.00 86.81 87 GLN A O 1
ATOM 632 N N . GLN A 1 88 ? -3.808 -12.654 0.750 1.00 86.56 88 GLN A N 1
ATOM 633 C CA . GLN A 1 88 ? -2.991 -12.032 1.793 1.00 86.56 88 GLN A CA 1
ATOM 634 C C . GLN A 1 88 ? -3.750 -10.910 2.507 1.00 86.56 88 GLN A C 1
ATOM 636 O O . GLN A 1 88 ? -3.750 -10.879 3.735 1.00 86.56 88 GLN A O 1
ATOM 641 N N . ILE A 1 89 ? -4.457 -10.051 1.764 1.00 86.25 89 ILE A N 1
ATOM 642 C CA . ILE A 1 89 ? -5.308 -8.995 2.332 1.00 86.25 89 ILE A CA 1
ATOM 643 C C . ILE A 1 89 ? -6.379 -9.603 3.239 1.00 86.25 89 ILE A C 1
ATOM 645 O O . ILE A 1 89 ? -6.536 -9.173 4.378 1.00 86.25 89 ILE A O 1
ATOM 649 N N . HIS A 1 90 ? -7.069 -10.644 2.768 1.00 87.56 90 HIS A N 1
ATOM 650 C CA . HIS A 1 90 ? -8.098 -11.319 3.554 1.00 87.56 90 HIS A CA 1
ATOM 651 C C . HIS A 1 90 ? -7.545 -11.893 4.863 1.00 87.56 90 HIS A C 1
ATOM 653 O O . HIS A 1 90 ? -8.195 -11.791 5.897 1.00 87.56 90 HIS A O 1
ATOM 659 N N . ARG A 1 91 ? -6.327 -12.448 4.842 1.00 87.00 91 ARG A N 1
ATOM 660 C CA . ARG A 1 91 ? -5.674 -12.963 6.051 1.00 87.00 91 ARG A CA 1
ATOM 661 C C . ARG A 1 91 ? -5.349 -11.862 7.062 1.00 87.00 91 ARG A C 1
ATOM 663 O O . ARG A 1 91 ? -5.481 -12.115 8.247 1.00 87.00 91 ARG A O 1
ATOM 670 N N . VAL A 1 92 ? -4.916 -10.687 6.599 1.00 83.31 92 VAL A N 1
ATOM 671 C CA . VAL A 1 92 ? -4.568 -9.548 7.469 1.00 83.31 92 VAL A CA 1
ATOM 672 C C . VAL A 1 92 ? -5.813 -8.896 8.071 1.00 83.31 92 VAL A C 1
ATOM 674 O O . VAL A 1 92 ? -5.771 -8.449 9.207 1.00 83.31 92 VAL A O 1
ATOM 677 N N . LEU A 1 93 ? -6.916 -8.846 7.321 1.00 83.75 93 LEU A N 1
ATOM 678 C CA . LEU A 1 93 ? -8.170 -8.240 7.781 1.00 83.75 93 LEU A CA 1
ATOM 679 C C . LEU A 1 93 ? -9.062 -9.197 8.589 1.00 83.75 93 LEU A C 1
ATOM 681 O O . LEU A 1 93 ? -9.911 -8.745 9.348 1.00 83.75 93 LEU A O 1
ATOM 685 N N . GLY A 1 94 ? -8.931 -10.509 8.378 1.00 79.00 94 GLY A N 1
ATOM 686 C CA . GLY A 1 94 ? -9.743 -11.540 9.035 1.00 79.00 94 GLY A CA 1
ATOM 687 C C . GLY A 1 94 ? -9.169 -12.079 10.350 1.00 79.00 94 GLY A C 1
ATOM 688 O O . GLY A 1 94 ? -9.746 -13.013 10.906 1.00 79.00 94 GLY A O 1
ATOM 689 N N . SER A 1 95 ? -8.033 -11.545 10.807 1.00 57.94 95 SER A N 1
ATOM 690 C CA . SER A 1 95 ? -7.355 -11.882 12.069 1.00 57.94 95 SER A CA 1
ATOM 691 C C . SER A 1 95 ? -7.520 -10.774 13.095 1.00 57.94 95 SER A C 1
ATOM 693 O O . SER A 1 95 ? -7.734 -11.109 14.280 1.00 57.94 95 SER A O 1
#

Radius of gyration: 12.91 Å; chains: 1; bounding box: 28×29×26 Å

Foldseek 3Di:
DDQDDDPCLVVVVVCCVVVVDQEEEAEDQADDPVVLVSVLVSLVVDPHAYEYEYPDPDPPDGLVVRVVSCVVSVHHYQDDDVVSSVVVVCVVSVD

Secondary structure (DSSP, 8-state):
----SSGGGGTHHHHHHHH--S-EEEEES---HHHHHHHHHHHTT--S-EEEEES---TTTSHHHHHHHHHHTTPEEE-S-HHHHHHHHHHHH--

Sequence (95 aa):
MYLGVDESALYLPAVLEGVQPDALLLSVDQLSSANAAQVQSLAASLTLPVMLRAVAAEPLRGGSAIDALARQLGWHALQGSFADALQQIHRVLGS